Protein AF-A0AAW6UZ78-F1 (afdb_monomer_lite)

Radius of gyration: 11.51 Å; chains: 1; bounding box: 24×27×30 Å

Foldseek 3Di:
DWDDLDVPDIDDLVFWDAWDWDQDPVRKIWIWTAGHCPPPPDHGIDIDIDPDPVSSVVSRVVSVVVND

Sequence (68 aa):
MLIELKKDFFLNTAYIVSVEIVTNETDNFSLIVKSLPNNQGNKGIINIDFDDHKTAQKMVDKIKKALN

pLDDT: mean 83.15, std 7.54, range [59.53, 91.75]

Structure (mmCIF, N/CA/C/O backbone):
data_AF-A0AAW6UZ78-F1
#
_entry.id   AF-A0AAW6UZ78-F1
#
loop_
_atom_site.group_PDB
_atom_site.id
_atom_site.type_symbol
_atom_site.label_atom_id
_atom_site.label_alt_id
_atom_site.label_comp_id
_atom_site.label_asym_id
_atom_site.label_entity_id
_atom_site.label_seq_id
_atom_site.pdbx_PDB_ins_code
_atom_site.Cartn_x
_atom_site.Cartn_y
_atom_site.Cartn_z
_atom_site.occupancy
_atom_site.B_iso_or_equiv
_atom_site.auth_seq_id
_atom_site.auth_comp_id
_atom_site.auth_asym_id
_atom_site.auth_atom_id
_atom_site.pdbx_PDB_model_num
ATOM 1 N N . MET A 1 1 ? 0.188 -7.085 -12.870 1.00 83.06 1 MET A N 1
ATOM 2 C CA . MET A 1 1 ? -1.229 -7.279 -12.480 1.00 83.06 1 MET A CA 1
ATOM 3 C C . MET A 1 1 ? -1.753 -5.946 -11.964 1.00 83.06 1 MET A C 1
ATOM 5 O O . MET A 1 1 ? -0.972 -5.200 -11.388 1.00 83.06 1 MET A O 1
ATOM 9 N N . LEU A 1 2 ? -3.023 -5.609 -12.208 1.00 84.31 2 LEU A N 1
ATOM 10 C CA . LEU A 1 2 ? -3.627 -4.389 -11.659 1.00 84.31 2 LEU A CA 1
ATOM 11 C C . LEU A 1 2 ? -4.381 -4.719 -10.366 1.00 84.31 2 LEU A C 1
ATOM 13 O O . LEU A 1 2 ? -5.150 -5.677 -10.334 1.00 84.31 2 LEU A O 1
ATOM 17 N N . ILE A 1 3 ? -4.170 -3.925 -9.318 1.00 85.69 3 ILE A N 1
ATOM 18 C CA . ILE A 1 3 ? -4.958 -3.961 -8.083 1.00 85.69 3 ILE A CA 1
ATOM 19 C C . ILE A 1 3 ? -5.714 -2.648 -7.967 1.00 85.69 3 ILE A C 1
ATOM 21 O O . ILE A 1 3 ? -5.104 -1.584 -7.912 1.00 85.69 3 ILE A O 1
ATOM 25 N N . GLU A 1 4 ? -7.031 -2.728 -7.853 1.00 86.75 4 GLU A N 1
ATOM 26 C CA . GLU A 1 4 ? -7.850 -1.592 -7.440 1.00 86.75 4 GLU A CA 1
ATOM 27 C C . GLU A 1 4 ? -7.704 -1.355 -5.932 1.00 86.75 4 GLU A C 1
ATOM 29 O O . GLU A 1 4 ? -7.920 -2.289 -5.144 1.00 86.75 4 GLU A O 1
ATOM 34 N N . LEU A 1 5 ? -7.329 -0.137 -5.523 1.00 79.12 5 LEU A N 1
ATOM 35 C CA . LEU A 1 5 ? -7.246 0.223 -4.105 1.00 79.12 5 LEU A CA 1
ATOM 36 C C . LEU A 1 5 ? -8.470 0.965 -3.577 1.00 79.12 5 LEU A C 1
ATOM 38 O O . LEU A 1 5 ? -8.932 0.693 -2.475 1.00 79.12 5 LEU A O 1
ATOM 42 N N . LYS A 1 6 ? -9.000 1.875 -4.382 1.00 78.06 6 LYS A N 1
ATOM 43 C CA . LYS A 1 6 ? -10.264 2.581 -4.168 1.00 78.06 6 LYS A CA 1
ATOM 44 C C . LYS A 1 6 ? -10.928 2.736 -5.529 1.00 78.06 6 LYS A C 1
ATOM 46 O O . LYS A 1 6 ? -10.264 2.516 -6.541 1.00 78.06 6 LYS A O 1
ATOM 51 N N . LYS A 1 7 ? -12.205 3.115 -5.542 1.00 81.75 7 LYS A N 1
ATOM 52 C CA . LYS A 1 7 ? -12.959 3.317 -6.782 1.00 81.75 7 LYS A CA 1
ATOM 53 C C . LYS A 1 7 ? -12.133 4.150 -7.774 1.00 81.75 7 LYS A C 1
ATOM 55 O O . LYS A 1 7 ? -11.660 5.229 -7.417 1.00 81.75 7 LYS A O 1
ATOM 60 N N . ASP A 1 8 ? -11.936 3.606 -8.971 1.00 80.88 8 ASP A N 1
ATOM 61 C CA . ASP A 1 8 ? -11.188 4.217 -10.081 1.00 80.88 8 ASP A CA 1
ATOM 62 C C . ASP A 1 8 ? -9.680 4.449 -9.822 1.00 80.88 8 ASP A C 1
ATOM 64 O O . ASP A 1 8 ? -9.004 5.129 -10.594 1.00 80.88 8 ASP A O 1
ATOM 68 N N . PHE A 1 9 ? -9.111 3.856 -8.766 1.00 81.69 9 PHE A N 1
ATOM 69 C CA . PHE A 1 9 ? -7.689 3.957 -8.438 1.00 81.69 9 PHE A CA 1
ATOM 70 C C . PHE A 1 9 ? -7.007 2.593 -8.502 1.00 81.69 9 PHE A C 1
ATOM 72 O O . PHE A 1 9 ? -7.179 1.743 -7.624 1.00 81.69 9 PHE A O 1
ATOM 79 N N . PHE A 1 10 ? -6.167 2.415 -9.518 1.00 83.44 10 PHE A N 1
ATOM 80 C CA . PHE A 1 10 ? -5.475 1.161 -9.785 1.00 83.44 10 PHE A CA 1
ATOM 81 C C . PHE A 1 10 ? -3.964 1.312 -9.636 1.00 83.44 10 PHE A C 1
ATOM 83 O O . PHE A 1 10 ? -3.362 2.277 -10.109 1.00 83.44 10 PHE A O 1
ATOM 90 N N . LEU A 1 11 ? -3.336 0.306 -9.034 1.00 83.06 11 LEU A N 1
ATOM 91 C CA . LEU A 1 11 ? -1.891 0.150 -9.017 1.00 83.06 11 LEU A CA 1
ATOM 92 C C . LEU A 1 11 ? -1.463 -1.036 -9.865 1.00 83.06 11 LEU A C 1
ATOM 94 O O . LEU A 1 11 ? -2.034 -2.121 -9.771 1.00 83.06 11 LEU A O 1
ATOM 98 N N . ASN A 1 12 ? -0.403 -0.846 -10.647 1.00 86.75 12 ASN A N 1
ATOM 99 C CA . ASN A 1 12 ? 0.254 -1.941 -11.339 1.00 86.75 12 ASN A CA 1
ATOM 100 C C . ASN A 1 12 ? 1.356 -2.535 -10.457 1.00 86.75 12 ASN A C 1
ATOM 102 O O . ASN A 1 12 ? 2.384 -1.904 -10.216 1.00 86.75 12 ASN A O 1
ATOM 106 N N . THR A 1 13 ? 1.134 -3.766 -10.000 1.00 85.12 13 THR A N 1
ATOM 107 C CA . THR A 1 13 ? 2.005 -4.474 -9.052 1.00 85.12 13 THR A CA 1
ATOM 108 C C . THR A 1 13 ? 3.392 -4.753 -9.588 1.00 85.12 13 THR A C 1
ATOM 110 O O . THR A 1 13 ? 4.326 -4.827 -8.803 1.00 85.12 13 THR A O 1
ATOM 113 N N . ALA A 1 14 ? 3.549 -4.831 -10.914 1.00 85.94 14 ALA A N 1
ATOM 114 C CA . ALA A 1 14 ? 4.843 -5.057 -11.554 1.00 85.94 14 ALA A CA 1
ATOM 115 C C . ALA A 1 14 ? 5.854 -3.934 -11.267 1.00 85.94 14 ALA A C 1
ATOM 117 O O . ALA A 1 14 ? 7.050 -4.113 -11.473 1.00 85.94 14 ALA A O 1
ATOM 118 N N . TYR A 1 15 ? 5.371 -2.780 -10.801 1.00 87.38 15 TYR A N 1
ATOM 119 C CA . TYR A 1 15 ? 6.200 -1.635 -10.463 1.00 87.38 15 TYR A CA 1
ATOM 120 C C . TYR A 1 15 ? 6.193 -1.300 -8.974 1.00 87.38 15 TYR A C 1
ATOM 122 O O . TYR A 1 15 ? 6.781 -0.293 -8.607 1.00 87.38 15 TYR A O 1
ATOM 130 N N . ILE A 1 16 ? 5.532 -2.073 -8.111 1.00 87.88 16 ILE A N 1
ATOM 131 C CA . ILE A 1 16 ? 5.535 -1.804 -6.668 1.00 87.88 16 ILE A CA 1
ATOM 132 C C . ILE A 1 16 ? 6.756 -2.484 -6.042 1.00 87.88 16 ILE A C 1
ATOM 134 O O . ILE A 1 16 ? 6.996 -3.666 -6.259 1.00 87.88 16 ILE A O 1
ATOM 138 N N . VAL A 1 17 ? 7.508 -1.727 -5.246 1.00 88.50 17 VAL A N 1
ATOM 139 C CA . VAL A 1 17 ? 8.695 -2.195 -4.518 1.00 88.50 17 VAL A CA 1
ATOM 140 C C . VAL A 1 17 ? 8.337 -2.545 -3.078 1.00 88.50 17 VAL A C 1
ATOM 142 O O . VAL A 1 17 ? 8.733 -3.588 -2.569 1.00 88.50 17 VAL A O 1
ATOM 145 N N . SER A 1 18 ? 7.581 -1.675 -2.407 1.00 89.44 18 SER A N 1
ATOM 146 C CA . SER A 1 18 ? 7.171 -1.890 -1.021 1.00 89.44 18 SER A CA 1
ATOM 147 C C . SER A 1 18 ? 5.903 -1.114 -0.682 1.00 89.44 18 SER A C 1
ATOM 149 O O . SER A 1 18 ? 5.544 -0.144 -1.354 1.00 89.44 18 SER A O 1
ATOM 151 N N . VAL A 1 19 ? 5.248 -1.537 0.397 1.00 90.94 19 VAL A N 1
ATOM 152 C CA . VAL A 1 19 ? 4.085 -0.865 0.977 1.00 90.94 19 VAL A CA 1
ATOM 153 C C . VAL A 1 19 ? 4.187 -0.868 2.502 1.00 90.94 19 VAL A C 1
ATOM 155 O O . VAL A 1 19 ? 4.523 -1.894 3.099 1.00 90.94 19 VAL A O 1
ATOM 158 N N . GLU A 1 20 ? 3.890 0.269 3.124 1.00 90.81 20 GLU A N 1
ATOM 159 C CA . GLU A 1 20 ? 3.913 0.462 4.577 1.00 90.81 20 GLU A CA 1
ATOM 160 C C . GLU A 1 20 ? 2.757 1.364 5.035 1.00 90.81 20 GLU A C 1
ATOM 162 O O . GLU A 1 20 ? 2.292 2.209 4.271 1.00 90.81 20 GLU A 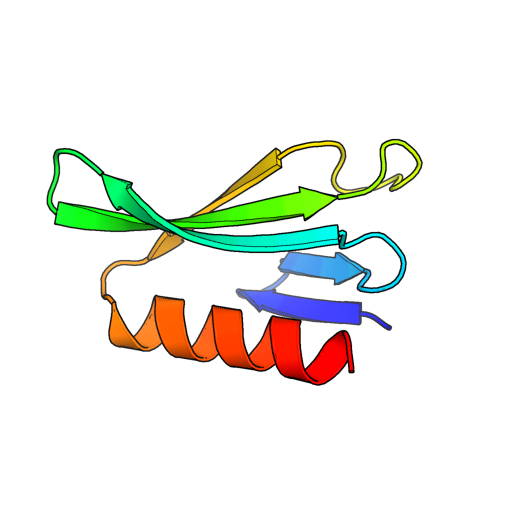O 1
ATOM 167 N N . ILE A 1 21 ? 2.275 1.158 6.265 1.00 90.38 21 ILE A N 1
ATOM 168 C CA . ILE A 1 21 ? 1.342 2.082 6.929 1.00 90.38 21 ILE A CA 1
ATOM 169 C C . ILE A 1 21 ? 2.177 2.999 7.801 1.00 90.38 21 ILE A C 1
ATOM 171 O O . ILE A 1 21 ? 3.017 2.528 8.567 1.00 90.38 21 ILE A O 1
ATOM 175 N N . VAL A 1 22 ? 1.905 4.289 7.704 1.00 89.38 22 VAL A N 1
ATOM 176 C CA . VAL A 1 22 ? 2.396 5.297 8.629 1.00 89.38 22 VAL A CA 1
ATOM 177 C C . VAL A 1 22 ? 1.209 5.944 9.325 1.00 89.38 22 VAL A C 1
ATOM 179 O O . VAL A 1 22 ? 0.151 6.148 8.726 1.00 89.38 22 VAL A O 1
ATOM 182 N N . THR A 1 23 ? 1.386 6.239 10.604 1.00 82.75 23 THR A N 1
ATOM 183 C CA . THR A 1 23 ? 0.444 7.057 11.365 1.00 82.75 23 THR A CA 1
ATOM 184 C C . THR A 1 23 ? 0.934 8.497 11.300 1.00 82.75 23 THR A C 1
ATOM 186 O O . THR A 1 23 ? 2.094 8.760 11.624 1.00 82.75 23 THR A O 1
ATOM 189 N N . ASN A 1 24 ? 0.079 9.418 10.866 1.00 73.38 24 ASN A N 1
ATOM 190 C CA . ASN A 1 24 ? 0.416 10.839 10.806 1.00 73.38 24 ASN A CA 1
ATOM 191 C C . ASN A 1 24 ? 0.063 11.540 12.127 1.00 73.38 24 ASN A C 1
ATOM 193 O O . ASN A 1 24 ? -0.657 10.994 12.959 1.00 73.38 24 ASN A O 1
ATOM 197 N N . GLU A 1 25 ? 0.526 12.782 12.296 1.00 70.06 25 GLU A N 1
ATOM 198 C CA . GLU A 1 25 ? 0.340 13.601 13.513 1.00 70.06 25 GLU A CA 1
ATOM 199 C C . GLU A 1 25 ? -1.132 13.839 13.909 1.00 70.06 25 GLU A C 1
ATOM 201 O O . GLU A 1 25 ? -1.411 14.273 15.022 1.00 70.06 25 GLU A O 1
ATOM 206 N N . THR A 1 26 ? -2.076 13.552 13.010 1.00 71.50 26 THR A N 1
ATOM 207 C CA . THR A 1 26 ? -3.523 13.725 13.201 1.00 71.50 26 THR A CA 1
ATOM 208 C C . THR A 1 26 ? -4.271 12.407 13.451 1.00 71.50 26 THR A C 1
ATOM 210 O O . THR A 1 26 ? -5.456 12.336 13.141 1.00 71.50 26 THR A O 1
ATOM 213 N N . ASP A 1 27 ? -3.590 11.348 13.907 1.00 65.94 27 ASP A N 1
ATOM 214 C CA . ASP A 1 27 ? -4.138 9.983 14.081 1.00 65.94 27 ASP A CA 1
ATOM 215 C C . ASP A 1 27 ? -4.721 9.346 12.798 1.00 65.94 27 ASP A C 1
ATOM 217 O O . ASP A 1 27 ? -5.394 8.315 12.841 1.00 65.94 27 ASP A O 1
ATOM 221 N N . ASN A 1 28 ? -4.418 9.923 11.633 1.00 76.12 28 ASN A N 1
ATOM 222 C CA . ASN A 1 28 ? -4.797 9.376 10.333 1.00 76.12 28 ASN A CA 1
ATOM 223 C C . AS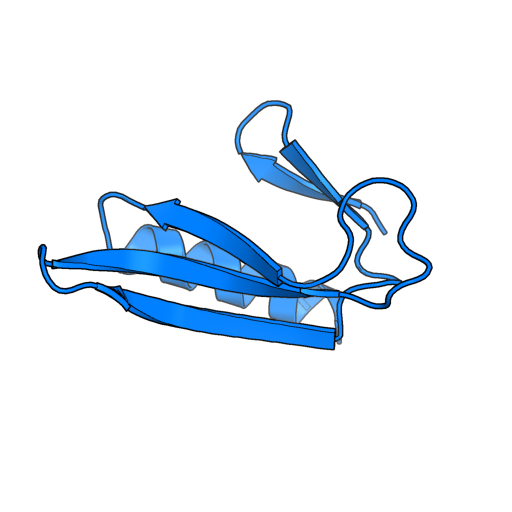N A 1 28 ? -3.781 8.324 9.872 1.00 76.12 28 ASN A C 1
ATOM 225 O O . ASN A 1 28 ? -2.578 8.451 10.123 1.00 76.12 28 ASN A O 1
ATOM 229 N N . PHE A 1 29 ? -4.259 7.310 9.149 1.00 83.69 29 PHE A N 1
ATOM 230 C CA . PHE A 1 29 ? -3.420 6.241 8.613 1.00 83.69 29 PHE A CA 1
ATOM 231 C C . PHE A 1 29 ? -3.138 6.500 7.140 1.00 83.69 29 PHE A C 1
ATOM 233 O O . PHE A 1 29 ? -4.054 6.475 6.320 1.00 83.69 29 PHE A O 1
ATOM 240 N N . SER A 1 30 ? -1.873 6.697 6.784 1.00 84.88 30 SER A N 1
ATOM 241 C CA . SER A 1 30 ? -1.463 6.811 5.387 1.00 84.88 30 SER A CA 1
ATOM 242 C C . SER A 1 30 ? -0.738 5.549 4.950 1.00 84.88 30 SER A C 1
ATOM 244 O O . SER A 1 30 ? 0.122 5.006 5.639 1.00 84.88 30 SER A O 1
ATOM 246 N N . LEU A 1 31 ? -1.081 5.076 3.764 1.00 87.38 31 LEU A N 1
ATOM 247 C CA . LEU A 1 31 ? -0.401 3.987 3.094 1.00 87.38 31 LEU A CA 1
ATOM 248 C C . LEU A 1 31 ? 0.639 4.579 2.146 1.00 87.38 31 LEU A C 1
ATOM 250 O O . LEU A 1 31 ? 0.278 5.275 1.197 1.00 87.38 31 LEU A O 1
ATOM 254 N N . ILE A 1 32 ? 1.911 4.286 2.393 1.00 88.62 32 ILE A N 1
ATOM 255 C CA . ILE A 1 32 ? 3.026 4.682 1.536 1.00 88.62 32 ILE A CA 1
ATOM 256 C C . ILE A 1 32 ? 3.329 3.516 0.601 1.00 88.62 32 ILE A C 1
ATOM 258 O O . ILE A 1 32 ? 3.793 2.458 1.034 1.00 88.62 32 ILE A O 1
ATOM 262 N N . VAL A 1 33 ? 3.095 3.706 -0.696 1.00 88.31 33 VAL A N 1
ATOM 263 C CA . VAL A 1 33 ? 3.486 2.748 -1.737 1.00 88.31 33 VAL A CA 1
ATOM 264 C C . VAL A 1 33 ? 4.698 3.286 -2.478 1.00 88.31 33 VAL A C 1
ATOM 266 O O . VAL A 1 33 ? 4.627 4.327 -3.132 1.00 88.31 33 VAL A O 1
ATOM 269 N N . LYS A 1 34 ? 5.812 2.556 -2.410 1.00 88.50 34 LYS A N 1
ATOM 270 C CA . LYS A 1 34 ? 7.026 2.859 -3.173 1.00 88.50 34 LYS A CA 1
ATOM 271 C C . LYS A 1 34 ? 6.993 2.087 -4.480 1.00 88.50 34 LYS A C 1
ATOM 273 O O . LYS A 1 34 ? 6.774 0.875 -4.488 1.00 88.50 34 LYS A O 1
ATOM 278 N N . SER A 1 35 ? 7.219 2.791 -5.581 1.00 87.38 35 SER A N 1
ATOM 279 C CA . SER A 1 35 ? 7.168 2.233 -6.928 1.00 87.38 35 SER A CA 1
ATOM 280 C C . SER A 1 35 ? 8.425 2.534 -7.739 1.00 87.38 35 SER A C 1
ATOM 282 O O . SER A 1 35 ? 9.135 3.510 -7.486 1.00 87.38 35 SER A O 1
ATOM 284 N N . LEU A 1 36 ? 8.700 1.684 -8.728 1.00 84.31 36 LEU A N 1
ATOM 285 C CA . LEU A 1 36 ? 9.796 1.857 -9.665 1.00 84.31 36 LEU A CA 1
ATOM 286 C C . LEU A 1 36 ? 9.583 3.124 -10.516 1.00 84.31 36 LEU A C 1
ATOM 288 O O . LEU A 1 36 ? 8.460 3.423 -10.934 1.00 84.31 36 LEU A O 1
ATOM 292 N N . PRO A 1 37 ? 10.662 3.856 -10.844 1.00 75.50 37 PRO A N 1
ATOM 293 C CA . PRO A 1 37 ? 10.585 5.136 -11.557 1.00 75.50 37 PRO A CA 1
ATOM 294 C C . PRO A 1 37 ? 10.038 5.026 -12.992 1.00 75.50 37 PRO A C 1
ATOM 296 O O . PRO A 1 37 ? 9.635 6.028 -13.585 1.00 75.50 37 PRO A O 1
ATOM 299 N N . ASN A 1 38 ? 9.998 3.816 -13.556 1.00 74.56 38 ASN A N 1
ATOM 300 C CA . ASN A 1 38 ? 9.452 3.528 -14.881 1.00 74.56 38 ASN A CA 1
ATOM 301 C C . ASN A 1 38 ? 7.927 3.293 -14.890 1.00 74.56 38 ASN A C 1
ATOM 303 O O . ASN A 1 38 ? 7.361 3.102 -15.966 1.00 74.56 38 ASN A O 1
ATOM 307 N N . ASN A 1 39 ? 7.245 3.340 -13.740 1.00 72.62 39 ASN A N 1
ATOM 308 C CA . ASN A 1 39 ? 5.788 3.244 -13.681 1.00 72.62 39 ASN A CA 1
ATOM 309 C C . ASN A 1 39 ? 5.143 4.475 -14.334 1.00 72.62 39 ASN A C 1
ATOM 311 O O . ASN A 1 39 ? 5.221 5.578 -13.805 1.00 72.62 39 ASN A O 1
ATOM 315 N N . GLN A 1 40 ? 4.508 4.325 -15.494 1.00 59.53 40 GLN A N 1
ATOM 316 C CA . GLN A 1 40 ? 3.992 5.478 -16.241 1.00 59.53 40 GLN A CA 1
ATOM 317 C C . GLN A 1 40 ? 2.781 6.175 -15.588 1.00 59.53 40 GLN A C 1
ATOM 319 O O . GLN A 1 40 ? 2.502 7.311 -15.955 1.00 59.53 40 GLN A O 1
ATOM 324 N N . GLY A 1 41 ? 2.107 5.556 -14.608 1.00 62.44 41 GLY A N 1
ATOM 325 C CA . GLY A 1 41 ? 0.920 6.131 -13.951 1.00 62.44 41 GLY A CA 1
ATOM 326 C C . GLY A 1 41 ? 1.136 6.646 -12.526 1.00 62.44 41 GLY A C 1
ATOM 327 O O . GLY A 1 41 ? 0.520 7.626 -12.132 1.00 62.44 41 GLY A O 1
ATOM 328 N N . ASN A 1 42 ? 2.020 6.011 -11.753 1.00 64.75 42 ASN A N 1
ATOM 329 C CA . ASN A 1 42 ? 2.298 6.394 -10.370 1.00 64.75 42 ASN A CA 1
ATOM 330 C C . ASN A 1 42 ? 3.796 6.233 -10.097 1.00 64.75 42 ASN A C 1
ATOM 332 O O . ASN A 1 42 ? 4.250 5.116 -9.867 1.00 64.75 42 ASN A O 1
ATOM 336 N N . LYS A 1 43 ? 4.568 7.321 -10.185 1.00 65.88 43 LYS A N 1
ATOM 337 C CA . LYS A 1 43 ? 6.028 7.304 -10.000 1.00 65.88 43 LYS A CA 1
ATOM 338 C C . LYS A 1 43 ? 6.398 7.677 -8.571 1.00 65.88 43 LYS A C 1
ATOM 340 O O . LYS A 1 43 ? 5.872 8.645 -8.033 1.00 65.88 43 LYS A O 1
ATOM 345 N N . GLY A 1 44 ? 7.369 6.967 -8.003 1.00 77.31 44 GLY A N 1
ATOM 346 C CA . GLY A 1 44 ? 7.948 7.310 -6.707 1.00 77.31 44 GLY A CA 1
ATOM 347 C C . GLY A 1 44 ? 7.083 6.838 -5.543 1.00 77.31 44 GLY A C 1
ATOM 348 O O . GLY A 1 44 ? 6.835 5.637 -5.417 1.00 77.31 44 GLY A O 1
ATOM 349 N N . ILE A 1 45 ? 6.676 7.775 -4.685 1.00 81.25 45 ILE A N 1
ATOM 350 C CA . ILE A 1 45 ? 5.932 7.514 -3.451 1.00 81.25 45 ILE A CA 1
ATOM 351 C C . ILE A 1 45 ? 4.471 7.921 -3.642 1.00 81.25 45 ILE A C 1
ATOM 353 O O . ILE A 1 45 ? 4.181 9.065 -3.982 1.00 81.25 45 ILE A O 1
ATOM 357 N N . ILE A 1 46 ? 3.560 6.984 -3.398 1.00 83.00 46 ILE A N 1
ATOM 358 C CA . ILE A 1 46 ? 2.118 7.220 -3.394 1.00 83.00 46 ILE A CA 1
ATOM 359 C C . ILE A 1 46 ? 1.659 7.207 -1.943 1.00 83.00 46 ILE A C 1
ATOM 361 O O . ILE A 1 46 ? 1.846 6.195 -1.270 1.00 83.00 46 ILE A O 1
ATOM 365 N N . ASN A 1 47 ? 1.031 8.291 -1.499 1.00 84.38 47 ASN A N 1
ATOM 366 C CA . ASN A 1 47 ? 0.386 8.362 -0.193 1.00 84.38 47 ASN A CA 1
ATOM 367 C C . ASN A 1 47 ? -1.124 8.206 -0.372 1.00 84.38 47 ASN A C 1
ATOM 369 O O . ASN A 1 47 ? -1.724 8.864 -1.225 1.00 84.38 47 ASN A O 1
ATOM 373 N N . ILE A 1 48 ? -1.730 7.311 0.402 1.00 84.31 48 ILE A N 1
ATOM 374 C CA . ILE A 1 48 ? -3.174 7.071 0.380 1.00 84.31 48 ILE A CA 1
ATOM 375 C C . ILE A 1 48 ? -3.682 7.118 1.809 1.00 84.31 48 ILE A C 1
ATOM 377 O O . ILE A 1 48 ? -3.312 6.266 2.611 1.00 84.31 48 ILE A O 1
ATOM 381 N N . ASP A 1 49 ? -4.533 8.091 2.100 1.00 86.00 49 ASP A N 1
ATOM 382 C CA . ASP A 1 49 ? -5.088 8.277 3.435 1.00 86.00 49 ASP A CA 1
ATOM 383 C C . ASP A 1 49 ? -6.307 7.380 3.662 1.00 86.00 49 ASP A C 1
ATOM 385 O O . ASP A 1 49 ? -7.122 7.159 2.758 1.00 86.00 49 ASP A O 1
ATOM 389 N N . PHE A 1 50 ? -6.409 6.864 4.882 1.00 84.31 50 PHE A N 1
ATOM 390 C CA . PHE A 1 50 ? -7.482 6.013 5.370 1.00 84.31 50 PHE A CA 1
ATOM 391 C C . PHE A 1 50 ? -7.985 6.527 6.718 1.00 84.31 50 PHE A C 1
ATOM 393 O O . PHE A 1 50 ? -7.193 6.873 7.597 1.00 84.31 50 PHE A O 1
ATOM 400 N N . ASP A 1 51 ? -9.307 6.483 6.886 1.00 83.19 51 ASP A N 1
ATOM 401 C CA . ASP A 1 51 ? -9.990 6.907 8.113 1.00 83.19 51 ASP A CA 1
ATOM 402 C C . ASP A 1 51 ? -9.759 5.937 9.287 1.00 83.19 51 ASP A C 1
ATOM 404 O O . ASP A 1 51 ? -9.954 6.296 10.445 1.00 83.19 51 ASP A O 1
ATOM 408 N N . ASP A 1 52 ? -9.355 4.689 9.013 1.00 86.19 52 ASP A N 1
ATOM 409 C CA . ASP A 1 52 ? -9.120 3.681 10.045 1.00 86.19 52 ASP A CA 1
ATOM 410 C C . ASP A 1 52 ? -7.983 2.700 9.704 1.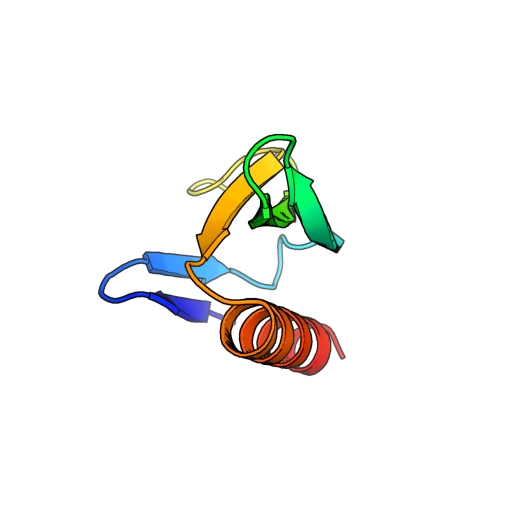00 86.19 52 ASP A C 1
ATOM 412 O O . ASP A 1 52 ? -7.770 2.299 8.552 1.00 86.19 52 ASP A O 1
ATOM 416 N N . HIS A 1 53 ? -7.279 2.249 10.748 1.00 87.75 53 HIS A N 1
ATOM 417 C CA . HIS A 1 53 ? -6.142 1.331 10.633 1.00 87.75 53 HIS A CA 1
ATOM 418 C C . HIS A 1 53 ? -6.521 -0.011 10.000 1.00 87.75 53 HIS A C 1
ATOM 420 O O . HIS A 1 53 ? -5.727 -0.620 9.286 1.00 87.75 53 HIS A O 1
ATOM 426 N N . LYS A 1 54 ? -7.729 -0.520 10.268 1.00 90.12 54 LYS A N 1
ATOM 427 C CA . LYS A 1 54 ? -8.148 -1.848 9.804 1.00 90.12 54 LYS A CA 1
ATOM 428 C C . LYS A 1 54 ? -8.333 -1.852 8.288 1.00 90.12 54 LYS A C 1
ATOM 430 O O . LYS A 1 54 ? -7.983 -2.839 7.638 1.00 90.12 54 LYS A O 1
ATOM 435 N N . THR A 1 55 ? -8.849 -0.767 7.722 1.00 88.81 55 THR A N 1
ATOM 436 C CA . THR A 1 55 ? -8.965 -0.582 6.274 1.00 88.81 55 THR A CA 1
ATOM 437 C C . THR A 1 55 ? -7.591 -0.404 5.634 1.00 88.81 55 THR A C 1
ATOM 439 O O . THR A 1 55 ? -7.299 -1.108 4.663 1.00 88.81 55 THR A O 1
ATOM 442 N N . ALA A 1 56 ? -6.707 0.410 6.222 1.00 89.06 56 ALA A N 1
ATOM 443 C CA . ALA A 1 56 ? -5.321 0.540 5.763 1.00 89.06 56 ALA A CA 1
ATOM 444 C C . ALA A 1 56 ? -4.586 -0.819 5.760 1.00 89.06 56 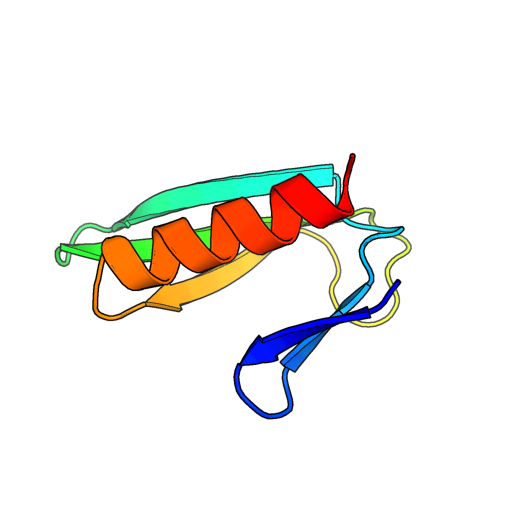ALA A C 1
ATOM 446 O O . ALA A 1 56 ? -3.970 -1.199 4.761 1.00 89.06 56 ALA A O 1
ATOM 447 N N . GLN A 1 57 ? -4.734 -1.609 6.829 1.00 91.75 57 GLN A N 1
ATOM 448 C CA . GLN A 1 57 ? -4.123 -2.935 6.965 1.00 91.75 57 GLN A CA 1
ATOM 449 C C . GLN A 1 57 ? -4.626 -3.924 5.914 1.00 91.75 57 GLN A C 1
ATOM 451 O O . GLN A 1 57 ? -3.821 -4.582 5.257 1.00 91.75 57 GLN A O 1
ATOM 456 N N . LYS A 1 58 ? -5.943 -3.987 5.678 1.00 91.44 58 LYS A N 1
ATOM 457 C CA . LYS A 1 58 ? -6.502 -4.813 4.593 1.00 91.44 58 LYS A CA 1
ATOM 458 C C . LYS A 1 58 ? -5.896 -4.450 3.236 1.00 91.44 58 LYS A C 1
ATOM 460 O O . LYS A 1 58 ? -5.696 -5.328 2.396 1.00 91.44 58 LYS A O 1
ATOM 465 N N . MET A 1 59 ? -5.608 -3.168 3.023 1.00 89.38 59 MET A N 1
ATOM 466 C CA . MET A 1 59 ? -5.012 -2.677 1.788 1.00 89.38 59 MET A CA 1
ATOM 467 C C . MET A 1 59 ? -3.556 -3.115 1.630 1.00 89.38 59 MET A C 1
ATOM 469 O O . MET A 1 59 ? -3.186 -3.619 0.566 1.00 89.38 59 MET A O 1
ATOM 473 N N . VAL A 1 60 ? -2.757 -2.992 2.696 1.00 90.62 60 VAL A N 1
ATOM 474 C CA . VAL A 1 60 ? -1.390 -3.535 2.753 1.00 90.62 60 VAL A CA 1
ATOM 475 C C . VAL A 1 60 ? -1.393 -5.016 2.418 1.00 90.62 60 VAL A C 1
ATOM 477 O O . VAL A 1 60 ? -0.624 -5.446 1.561 1.00 90.62 60 VAL A O 1
ATOM 480 N N . ASP A 1 61 ? -2.258 -5.791 3.069 1.00 91.69 61 ASP A N 1
ATOM 481 C CA . ASP A 1 61 ? -2.293 -7.243 2.910 1.00 91.69 61 ASP A CA 1
ATOM 482 C C . ASP A 1 61 ? -2.665 -7.627 1.474 1.00 91.69 61 ASP A C 1
ATOM 484 O O . ASP A 1 61 ? -2.059 -8.531 0.896 1.00 91.69 61 ASP A O 1
ATOM 488 N N . LYS A 1 62 ? -3.602 -6.894 0.855 1.00 89.94 62 LYS A N 1
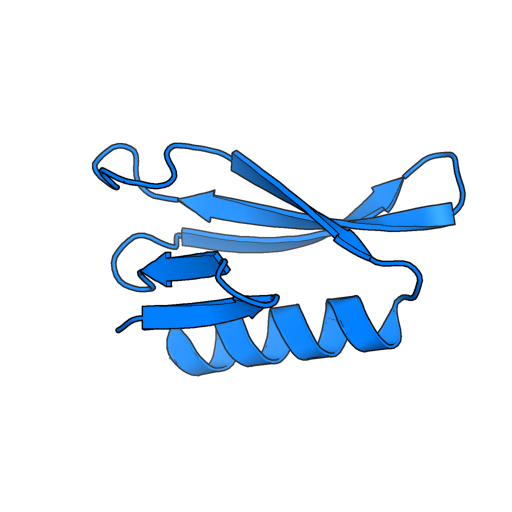ATOM 489 C CA . LYS A 1 62 ? -3.969 -7.068 -0.559 1.00 89.94 62 LYS A CA 1
ATOM 490 C C . LYS A 1 62 ? -2.780 -6.816 -1.488 1.00 89.94 62 LYS A C 1
ATOM 492 O O . LYS A 1 62 ? -2.569 -7.598 -2.412 1.00 89.94 62 LYS A O 1
ATOM 497 N N . ILE A 1 63 ? -2.010 -5.752 -1.247 1.00 89.19 63 ILE A N 1
ATOM 498 C CA . ILE A 1 63 ? -0.824 -5.422 -2.050 1.00 89.19 63 ILE A CA 1
ATOM 499 C C . ILE A 1 63 ? 0.268 -6.471 -1.831 1.00 89.19 63 ILE A C 1
ATOM 501 O O . ILE A 1 63 ? 0.748 -7.036 -2.806 1.00 89.19 63 ILE A O 1
ATOM 505 N N . LYS A 1 64 ? 0.609 -6.804 -0.580 1.00 89.69 64 LYS A N 1
ATOM 506 C CA . LYS A 1 64 ? 1.622 -7.823 -0.253 1.00 89.69 64 LYS A CA 1
ATOM 507 C C . LYS A 1 64 ? 1.287 -9.184 -0.856 1.00 89.69 64 LYS A C 1
ATOM 509 O O . LYS A 1 64 ? 2.162 -9.827 -1.422 1.00 89.69 64 LYS A O 1
ATOM 514 N N . LYS A 1 65 ? 0.018 -9.599 -0.805 1.00 89.75 65 LYS A N 1
ATOM 515 C CA . LYS A 1 65 ? -0.442 -10.855 -1.414 1.00 89.75 65 LYS A CA 1
ATOM 516 C C . LYS A 1 65 ? -0.239 -10.893 -2.928 1.00 89.75 65 LYS A C 1
ATOM 518 O O . LYS A 1 65 ? -0.084 -11.970 -3.474 1.00 89.75 65 LYS A O 1
ATOM 523 N N . ALA A 1 66 ? -0.281 -9.747 -3.594 1.00 85.56 66 ALA A N 1
ATOM 524 C CA . ALA A 1 66 ? -0.107 -9.648 -5.038 1.00 85.56 66 ALA A CA 1
ATOM 525 C C . ALA A 1 66 ? 1.349 -9.393 -5.470 1.00 85.56 66 ALA A C 1
ATOM 527 O O . ALA A 1 66 ? 1.614 -9.321 -6.671 1.00 85.56 66 ALA A O 1
ATOM 528 N N . LEU A 1 67 ? 2.259 -9.195 -4.509 1.00 82.94 67 LEU A N 1
ATOM 529 C CA . LEU A 1 67 ? 3.708 -9.151 -4.728 1.00 82.94 67 LEU A CA 1
ATOM 530 C C . LEU A 1 67 ? 4.372 -10.525 -4.552 1.00 82.94 67 LEU A C 1
ATOM 532 O O . LEU A 1 67 ? 5.458 -10.724 -5.088 1.00 82.94 67 LEU A O 1
ATOM 536 N N . ASN A 1 68 ? 3.724 -11.435 -3.817 1.00 78.19 68 ASN A N 1
ATOM 537 C CA . ASN A 1 68 ? 4.095 -12.849 -3.705 1.00 78.19 68 ASN A CA 1
ATOM 538 C C . ASN A 1 68 ? 3.476 -13.674 -4.838 1.00 78.19 68 ASN A C 1
ATOM 540 O O . ASN A 1 68 ? 4.118 -14.67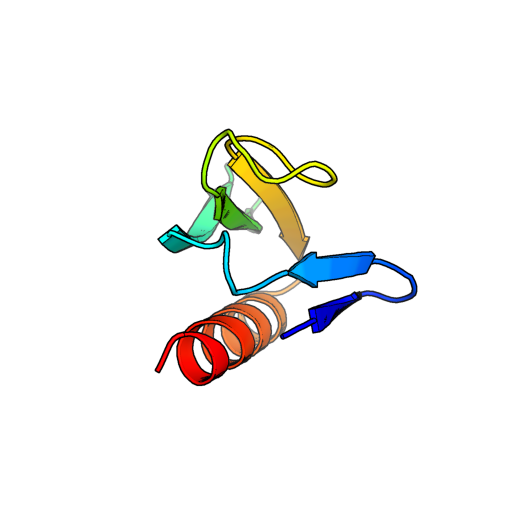0 -5.231 1.00 78.19 68 ASN A O 1
#

Secondary structure (DSSP, 8-state):
-EEEEETTEEEEGGGEEEEEEEE-TTS-EEEEEEE-TT-SSS-SEEEEEESSHHHHHHHHHHHHHHH-

Organism: NCBI:txid2529843